Protein AF-A0A842Q4L0-F1 (afdb_monomer_lite)

Foldseek 3Di:
DDDPVRVVCCVQCVDLVNVLVVVVVVVVVPDDLVNVLVVLVCCVDPPVNVVQVPDPCSVVSSVVSNVVSPPPPPPPD

pLDDT: mean 85.95, std 12.96, range [37.16, 96.62]

Structure (mmCIF, N/CA/C/O backbone):
data_AF-A0A842Q4L0-F1
#
_entry.id   AF-A0A842Q4L0-F1
#
loop_
_atom_site.group_PDB
_atom_site.id
_atom_site.type_symbol
_atom_site.label_atom_id
_atom_site.label_alt_id
_atom_site.label_comp_id
_atom_site.label_asym_id
_atom_site.label_entity_id
_atom_site.label_seq_id
_ato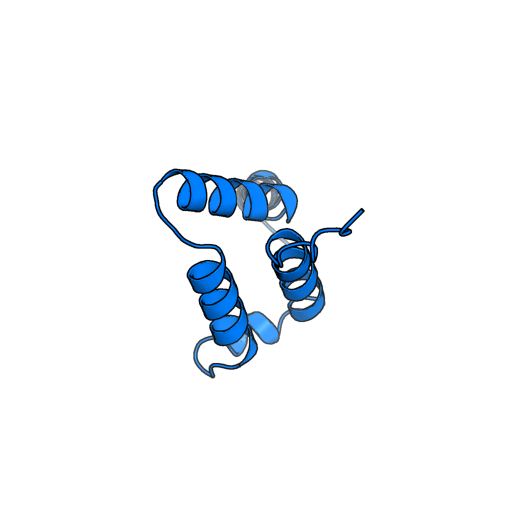m_site.pdbx_PDB_ins_code
_atom_site.Cartn_x
_atom_site.Cartn_y
_atom_site.Cartn_z
_atom_site.occupancy
_atom_site.B_iso_or_equiv
_atom_site.auth_seq_id
_atom_site.auth_comp_id
_atom_site.auth_asym_id
_atom_site.auth_atom_id
_atom_site.pdbx_PDB_model_num
ATOM 1 N N . ASN A 1 1 ? 12.094 -1.017 -21.718 1.00 71.31 1 ASN A N 1
ATOM 2 C CA . ASN A 1 1 ? 13.198 -0.463 -20.900 1.00 71.31 1 ASN A CA 1
ATOM 3 C C . ASN A 1 1 ? 12.683 0.715 -20.094 1.00 71.31 1 ASN A C 1
ATOM 5 O O . ASN A 1 1 ? 12.283 1.692 -20.705 1.00 71.31 1 ASN A O 1
ATOM 9 N N . ALA A 1 2 ? 12.672 0.623 -18.760 1.00 81.12 2 ALA A N 1
ATOM 10 C CA . ALA A 1 2 ? 12.254 1.731 -17.895 1.00 81.12 2 ALA A CA 1
ATOM 11 C C . ALA A 1 2 ? 13.321 2.843 -17.850 1.00 81.12 2 ALA A C 1
ATOM 13 O O . ALA A 1 2 ? 14.523 2.564 -17.742 1.00 81.12 2 ALA A O 1
ATOM 14 N N . SER A 1 3 ? 12.879 4.094 -17.898 1.00 90.88 3 SER A N 1
ATOM 15 C CA . SER A 1 3 ? 13.681 5.304 -17.743 1.00 90.88 3 SER A CA 1
ATOM 16 C C . SER A 1 3 ? 14.341 5.389 -16.362 1.00 90.88 3 SER A C 1
ATOM 18 O O . SER A 1 3 ? 13.947 4.737 -15.390 1.00 90.88 3 SER A O 1
ATOM 20 N N . ALA A 1 4 ? 15.363 6.239 -16.242 1.00 91.56 4 ALA A N 1
ATOM 21 C CA . ALA A 1 4 ? 16.013 6.504 -14.959 1.00 91.56 4 ALA A CA 1
ATOM 22 C C . ALA A 1 4 ? 15.035 7.070 -13.910 1.00 91.56 4 ALA A C 1
ATOM 24 O O . ALA A 1 4 ? 15.183 6.791 -12.719 1.00 91.56 4 ALA A O 1
ATOM 25 N N . TRP A 1 5 ? 14.028 7.833 -14.346 1.00 88.44 5 TRP A N 1
ATOM 26 C CA . TRP A 1 5 ? 12.989 8.365 -13.470 1.00 88.44 5 TRP A CA 1
ATOM 27 C C . TRP A 1 5 ? 12.069 7.254 -12.958 1.00 88.44 5 TRP A C 1
ATOM 29 O O . TRP A 1 5 ? 11.900 7.133 -11.747 1.00 88.44 5 TRP A O 1
ATOM 39 N N . GLU A 1 6 ? 11.585 6.372 -13.838 1.00 82.25 6 GLU A N 1
ATOM 40 C CA . GLU A 1 6 ? 10.755 5.219 -13.452 1.00 82.25 6 GLU A CA 1
ATOM 41 C C . GLU A 1 6 ? 11.501 4.287 -12.490 1.00 82.25 6 GLU A C 1
ATOM 43 O O . GLU A 1 6 ? 10.950 3.868 -11.476 1.00 82.25 6 GLU A O 1
ATOM 48 N N . LYS A 1 7 ? 12.798 4.043 -12.722 1.00 86.81 7 LYS A N 1
ATOM 49 C CA . LYS A 1 7 ? 13.644 3.270 -11.796 1.00 86.81 7 LYS A CA 1
ATOM 50 C C . LYS A 1 7 ? 13.758 3.932 -10.416 1.00 86.81 7 LYS A C 1
ATOM 52 O O . LYS A 1 7 ? 13.714 3.243 -9.395 1.00 86.81 7 LYS A O 1
ATOM 57 N N . ARG A 1 8 ? 13.895 5.264 -10.356 1.00 84.00 8 ARG A N 1
ATOM 58 C CA . ARG A 1 8 ? 13.935 6.020 -9.088 1.00 84.00 8 ARG A CA 1
ATOM 59 C C . ARG A 1 8 ? 12.589 5.987 -8.366 1.00 84.00 8 ARG A C 1
ATOM 61 O O . ARG A 1 8 ? 12.576 5.773 -7.156 1.00 84.00 8 ARG A O 1
ATOM 68 N N . GLN A 1 9 ? 11.484 6.156 -9.089 1.00 78.81 9 GLN A N 1
ATOM 69 C CA . GLN A 1 9 ? 10.131 6.067 -8.537 1.00 78.81 9 GLN A CA 1
ATOM 70 C C . GLN A 1 9 ? 9.847 4.668 -7.998 1.00 78.81 9 GLN A C 1
ATOM 72 O O . GLN A 1 9 ? 9.441 4.530 -6.849 1.00 78.81 9 GLN A O 1
ATOM 77 N N . HIS A 1 10 ? 10.181 3.626 -8.759 1.00 79.19 10 HIS A N 1
ATOM 78 C CA . HIS A 1 10 ? 10.053 2.243 -8.315 1.00 79.19 10 HIS A CA 1
ATOM 79 C C . HIS A 1 10 ? 10.872 1.974 -7.043 1.00 79.19 10 HIS A C 1
ATOM 81 O O . HIS A 1 10 ? 10.381 1.366 -6.099 1.00 79.19 10 HIS A O 1
ATOM 87 N N . LYS A 1 11 ? 12.105 2.489 -6.948 1.00 76.94 11 LYS A N 1
ATOM 88 C CA . LYS A 1 11 ? 12.907 2.375 -5.718 1.00 76.94 11 LYS A CA 1
ATOM 89 C C . LYS A 1 11 ? 12.277 3.114 -4.529 1.00 76.94 11 LYS A C 1
ATOM 91 O O . LYS A 1 11 ? 12.402 2.645 -3.397 1.00 76.94 11 LYS A O 1
ATOM 96 N N . ARG A 1 12 ? 11.657 4.273 -4.772 1.00 69.44 12 ARG A N 1
ATOM 97 C CA . ARG A 1 12 ? 11.102 5.154 -3.734 1.00 69.44 12 ARG A CA 1
ATOM 98 C C . ARG A 1 12 ? 9.706 4.740 -3.270 1.00 69.44 12 ARG A C 1
ATOM 100 O O . ARG A 1 12 ? 9.419 4.910 -2.095 1.00 69.44 12 ARG A O 1
ATOM 107 N N . TYR A 1 13 ? 8.881 4.161 -4.134 1.00 67.75 13 TYR A N 1
ATOM 108 C CA . TYR A 1 13 ? 7.474 3.857 -3.838 1.00 67.75 13 TYR A CA 1
ATOM 109 C C . TYR A 1 13 ? 7.090 2.400 -4.108 1.00 67.75 13 TYR A C 1
ATOM 111 O O . TYR A 1 13 ? 6.175 1.891 -3.480 1.00 67.75 13 TYR A O 1
ATOM 119 N N . GLY A 1 14 ? 7.818 1.693 -4.974 1.00 71.69 14 GLY A N 1
ATOM 120 C CA . GLY A 1 14 ? 7.498 0.315 -5.368 1.00 71.69 14 GLY A CA 1
ATOM 121 C C . GLY A 1 14 ? 7.825 -0.753 -4.321 1.00 71.69 14 GLY A C 1
ATOM 122 O O . GLY A 1 14 ? 7.594 -1.932 -4.567 1.00 71.69 14 GLY A O 1
ATOM 123 N N . LYS A 1 15 ? 8.373 -0.373 -3.159 1.00 84.50 15 LYS A N 1
ATOM 124 C CA . LYS A 1 15 ? 8.594 -1.303 -2.045 1.00 84.5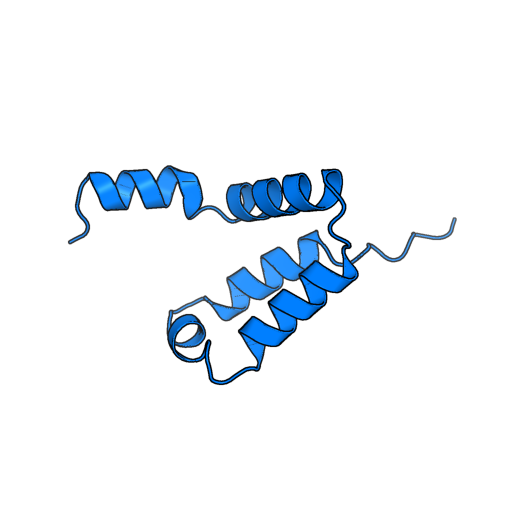0 15 LYS A CA 1
ATOM 125 C C . LYS A 1 15 ? 7.358 -1.357 -1.155 1.00 84.50 15 LYS A C 1
ATOM 127 O O . LYS A 1 15 ? 6.878 -0.314 -0.714 1.00 84.50 15 LYS A O 1
ATOM 132 N N . ILE A 1 16 ? 6.935 -2.568 -0.801 1.00 87.12 16 ILE A N 1
ATOM 133 C CA . ILE A 1 16 ? 5.811 -2.826 0.115 1.00 87.12 16 ILE A CA 1
ATOM 134 C C . ILE A 1 16 ? 5.984 -2.071 1.432 1.00 87.12 16 ILE A C 1
ATOM 136 O O . ILE A 1 16 ? 5.065 -1.405 1.884 1.00 87.12 16 ILE A O 1
ATOM 140 N N . THR A 1 17 ? 7.200 -2.033 1.976 1.00 87.00 17 THR A N 1
ATOM 141 C CA . THR A 1 17 ? 7.509 -1.277 3.200 1.00 87.00 17 THR A CA 1
ATOM 142 C C . THR A 1 17 ? 7.189 0.214 3.109 1.00 87.00 17 THR A C 1
ATOM 144 O O . THR A 1 17 ? 6.813 0.819 4.108 1.00 87.00 17 THR A O 1
ATOM 147 N N . ASN A 1 18 ? 7.327 0.828 1.933 1.00 88.25 18 ASN A N 1
ATOM 148 C CA . ASN A 1 18 ? 6.972 2.233 1.747 1.00 88.25 18 ASN A CA 1
ATOM 149 C C . ASN A 1 18 ? 5.459 2.406 1.590 1.00 88.25 18 ASN A C 1
ATOM 151 O O . ASN A 1 18 ? 4.924 3.384 2.094 1.00 88.25 18 ASN A O 1
ATOM 155 N N . THR A 1 19 ? 4.784 1.436 0.966 1.00 88.88 19 THR A N 1
ATOM 156 C CA . THR A 1 19 ? 3.315 1.396 0.898 1.00 88.88 19 THR A CA 1
ATOM 157 C C . THR A 1 19 ? 2.715 1.278 2.300 1.00 88.88 19 THR A C 1
ATOM 159 O O . THR A 1 19 ? 1.887 2.105 2.668 1.00 88.88 19 THR A O 1
ATOM 162 N N . CYS A 1 20 ? 3.200 0.339 3.123 1.00 91.81 20 CYS A N 1
ATOM 163 C CA . CYS A 1 20 ? 2.748 0.196 4.508 1.00 91.81 20 CYS A CA 1
ATOM 164 C C . CYS A 1 20 ? 2.993 1.476 5.319 1.00 91.81 20 CYS A C 1
ATOM 166 O O . CYS A 1 20 ? 2.083 1.947 5.983 1.00 91.81 20 CYS A O 1
ATOM 168 N N . ARG A 1 21 ? 4.165 2.118 5.193 1.00 92.56 21 ARG A N 1
ATOM 169 C CA . ARG A 1 21 ? 4.437 3.392 5.889 1.00 92.56 21 ARG A CA 1
ATOM 170 C C . ARG A 1 21 ? 3.485 4.524 5.507 1.00 92.56 21 ARG A C 1
ATOM 172 O O . ARG A 1 21 ? 3.190 5.361 6.355 1.00 92.56 21 ARG A O 1
ATOM 179 N N . SER A 1 22 ? 3.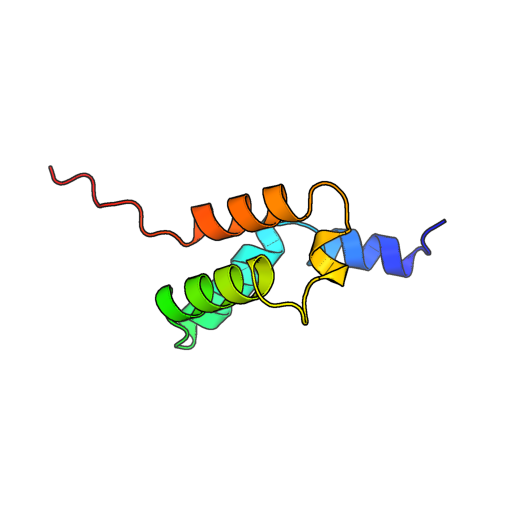077 4.604 4.242 1.00 91.81 22 SER A N 1
ATOM 180 C CA . SER A 1 22 ? 2.095 5.600 3.805 1.00 91.81 22 SER A CA 1
ATOM 181 C C . SER A 1 22 ? 0.736 5.335 4.445 1.00 91.81 22 SER A C 1
ATOM 183 O O . SER A 1 22 ? 0.156 6.247 5.016 1.00 91.81 22 SER A O 1
ATOM 185 N N . ILE A 1 23 ? 0.292 4.079 4.450 1.00 93.69 23 ILE A N 1
ATOM 186 C CA . ILE A 1 23 ? -0.962 3.690 5.101 1.00 93.69 23 ILE A CA 1
ATOM 187 C C . ILE A 1 23 ? -0.891 3.923 6.622 1.00 93.69 23 ILE A C 1
ATOM 189 O O . ILE A 1 23 ? -1.823 4.471 7.195 1.00 93.69 23 ILE A O 1
ATOM 193 N N .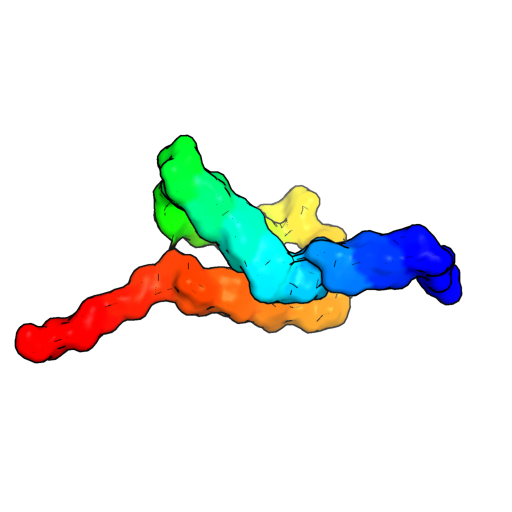 ASP A 1 24 ? 0.229 3.605 7.281 1.00 94.69 24 ASP A N 1
ATOM 194 C CA . ASP A 1 24 ? 0.445 3.899 8.708 1.00 94.69 24 ASP A CA 1
ATOM 195 C C . ASP A 1 24 ? 0.322 5.393 9.018 1.00 94.69 24 ASP A C 1
ATOM 197 O O . ASP A 1 24 ? -0.136 5.783 10.092 1.00 94.69 24 ASP A O 1
ATOM 201 N N . TYR A 1 25 ? 0.801 6.242 8.107 1.00 95.81 25 TYR A N 1
ATOM 202 C CA . TYR A 1 25 ? 0.669 7.684 8.243 1.00 95.81 25 TYR A CA 1
ATOM 203 C C . TYR A 1 25 ? -0.804 8.092 8.176 1.00 95.81 25 TYR A C 1
ATOM 205 O O . TYR A 1 25 ? -1.271 8.801 9.062 1.00 95.81 25 TYR A O 1
ATOM 213 N N . ASP A 1 26 ? -1.550 7.574 7.204 1.00 95.38 26 ASP A N 1
ATOM 214 C CA . ASP A 1 26 ? -2.986 7.834 7.087 1.00 95.38 26 ASP A CA 1
ATOM 215 C C . ASP A 1 26 ? -3.751 7.339 8.326 1.00 95.38 26 ASP A C 1
ATOM 217 O O . ASP A 1 26 ? -4.608 8.052 8.853 1.00 95.38 26 ASP A O 1
ATOM 221 N N . ILE A 1 27 ? -3.374 6.175 8.873 1.00 95.06 27 ILE A N 1
ATOM 222 C CA . ILE A 1 27 ? -3.947 5.643 10.117 1.00 95.06 27 ILE A CA 1
ATOM 223 C C . ILE A 1 27 ? -3.684 6.583 11.296 1.00 95.06 27 ILE A C 1
ATOM 225 O O . ILE A 1 27 ? -4.595 6.914 12.055 1.00 95.06 27 ILE A O 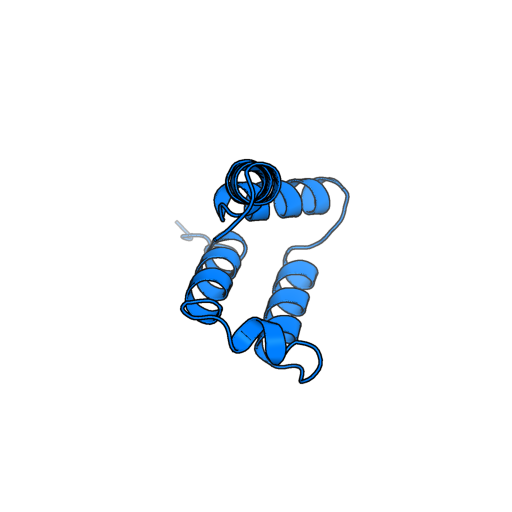1
ATOM 229 N N . LYS A 1 28 ? -2.453 7.093 11.432 1.00 95.38 28 LYS A N 1
ATOM 230 C CA . LYS A 1 28 ? -2.117 8.102 12.456 1.00 95.38 28 LYS A CA 1
ATOM 231 C C . LYS A 1 28 ? -2.940 9.383 12.322 1.00 95.38 28 LYS A C 1
ATOM 233 O O . LYS A 1 28 ? -3.097 10.098 13.309 1.00 95.38 28 LYS A O 1
ATOM 238 N N . HIS A 1 29 ? -3.443 9.673 11.126 1.00 96.62 29 HIS A N 1
ATOM 239 C CA . HIS A 1 29 ? -4.243 10.854 10.822 1.00 96.62 29 HIS A CA 1
ATOM 240 C C . HIS A 1 29 ? -5.756 10.594 10.785 1.00 96.62 29 HIS A C 1
ATOM 242 O O . HIS A 1 29 ? -6.511 11.500 10.437 1.00 96.62 29 HIS A O 1
ATOM 248 N N . GLY A 1 30 ? -6.207 9.415 11.227 1.00 94.31 30 GLY A N 1
ATOM 249 C CA . GLY A 1 30 ? -7.621 9.126 11.478 1.00 94.31 30 GLY A CA 1
ATOM 250 C C . GLY A 1 30 ? -8.238 8.063 10.576 1.00 94.31 30 GLY A C 1
ATOM 251 O O . GLY A 1 30 ? -9.414 7.763 10.755 1.00 94.31 30 GLY A O 1
ATOM 252 N N . VAL A 1 31 ? -7.475 7.477 9.649 1.00 96.12 31 VAL A N 1
ATOM 253 C CA . VAL A 1 31 ? -7.938 6.303 8.898 1.00 96.12 31 VAL A CA 1
ATOM 254 C C . VAL A 1 31 ? -7.952 5.075 9.810 1.00 96.12 31 VAL A C 1
ATO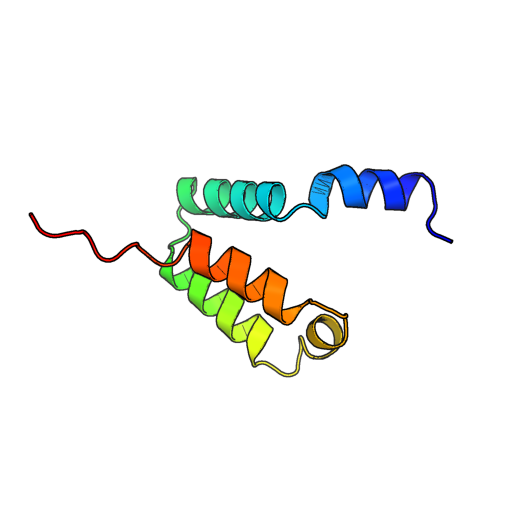M 256 O O . VAL A 1 31 ? -7.055 4.854 10.622 1.00 96.12 31 VAL A O 1
ATOM 259 N N . THR A 1 32 ? -8.981 4.251 9.687 1.00 94.12 32 THR A N 1
ATOM 260 C CA . THR A 1 32 ? -9.126 3.018 10.465 1.00 94.12 32 THR A CA 1
ATOM 261 C C . THR A 1 32 ? -8.542 1.812 9.730 1.00 94.12 32 THR A C 1
ATOM 263 O O . THR A 1 32 ? -8.472 1.779 8.499 1.00 94.12 32 THR A O 1
ATOM 266 N N . ASN A 1 33 ? -8.145 0.774 10.475 1.00 92.00 33 ASN A N 1
ATOM 267 C CA . ASN A 1 33 ? -7.696 -0.479 9.857 1.00 92.00 33 ASN A CA 1
ATOM 268 C C . ASN A 1 33 ? -8.821 -1.116 9.026 1.00 92.00 33 ASN A C 1
ATOM 270 O O . ASN A 1 33 ? -8.565 -1.688 7.971 1.00 92.00 33 ASN A O 1
ATOM 274 N N . GLU A 1 34 ? -10.075 -0.979 9.457 1.00 93.81 34 GLU A N 1
ATOM 275 C CA . GLU A 1 34 ? -11.251 -1.464 8.739 1.00 93.81 34 GLU A CA 1
ATOM 276 C C . GLU A 1 34 ? -11.409 -0.793 7.366 1.00 93.81 34 GLU A C 1
ATOM 278 O O . GLU A 1 34 ? -11.689 -1.474 6.377 1.00 93.81 34 GLU A O 1
ATOM 283 N N . GLU A 1 35 ? -11.189 0.522 7.273 1.00 95.06 35 GLU A N 1
ATOM 284 C CA . GLU A 1 35 ? -11.211 1.255 6.000 1.00 95.06 35 GLU A CA 1
ATOM 285 C C . GLU A 1 35 ? -10.090 0.806 5.062 1.00 95.06 35 GLU A C 1
ATOM 287 O O . GLU A 1 35 ? -10.332 0.596 3.869 1.00 95.06 35 GLU A O 1
ATOM 292 N N . VAL A 1 36 ? -8.885 0.591 5.599 1.00 94.75 36 VAL A N 1
ATOM 293 C CA . VAL A 1 36 ? -7.754 0.047 4.835 1.00 94.75 36 VAL A CA 1
ATOM 294 C C . VAL A 1 36 ? -8.102 -1.334 4.286 1.00 94.75 36 VAL A C 1
ATOM 296 O O . VAL A 1 36 ? -7.993 -1.565 3.082 1.00 94.75 36 VAL A O 1
ATOM 299 N N . LEU A 1 37 ? -8.575 -2.250 5.133 1.00 94.38 37 LEU A N 1
ATOM 300 C CA . LEU A 1 37 ? -8.939 -3.609 4.721 1.00 94.38 37 LEU A CA 1
ATOM 301 C C . LEU A 1 37 ? -10.083 -3.606 3.696 1.00 94.38 37 LEU A C 1
ATOM 303 O O . LEU A 1 37 ? -10.028 -4.337 2.706 1.00 94.38 37 LEU A O 1
ATOM 307 N N . SER A 1 38 ? -11.083 -2.740 3.874 1.00 94.94 38 SER A N 1
ATOM 308 C CA . SER A 1 38 ? -12.179 -2.553 2.917 1.00 94.94 38 SER A CA 1
ATOM 309 C C . SER A 1 38 ? -11.671 -2.080 1.551 1.00 94.94 38 SER A C 1
ATOM 311 O O . SER A 1 38 ? -12.077 -2.608 0.510 1.00 94.94 38 SER A O 1
ATOM 313 N N . LEU A 1 39 ? -10.717 -1.143 1.529 1.00 94.56 39 LEU A N 1
ATOM 314 C CA . LEU A 1 39 ? -10.068 -0.699 0.298 1.00 94.56 39 LEU A CA 1
ATOM 315 C C . LEU A 1 39 ? -9.300 -1.841 -0.378 1.00 94.56 39 LEU A C 1
ATOM 317 O O . LEU A 1 39 ? -9.464 -2.043 -1.582 1.00 94.56 39 LEU A O 1
ATOM 321 N N . LEU A 1 40 ? -8.499 -2.606 0.370 1.00 93.62 40 LEU A N 1
ATOM 322 C CA . LEU A 1 40 ? -7.742 -3.739 -0.175 1.00 93.62 40 LEU A CA 1
ATOM 323 C C . LEU A 1 40 ? -8.681 -4.798 -0.773 1.00 93.62 40 LEU A C 1
ATOM 325 O O . LEU A 1 40 ? -8.458 -5.262 -1.892 1.00 93.62 40 LEU A O 1
ATOM 329 N N . GLN A 1 41 ? -9.793 -5.105 -0.100 1.00 93.81 41 GLN A N 1
ATOM 330 C CA . GLN A 1 41 ? -10.836 -5.998 -0.617 1.00 93.81 41 GLN A CA 1
ATOM 331 C C . GLN A 1 41 ? -11.514 -5.441 -1.873 1.00 93.81 41 GLN A C 1
ATOM 333 O O . GLN A 1 41 ? -11.799 -6.181 -2.820 1.00 93.81 41 GLN A O 1
ATOM 338 N N . LYS A 1 42 ? -11.738 -4.126 -1.936 1.00 94.81 42 LYS A N 1
ATOM 339 C CA . LYS A 1 42 ? -12.269 -3.475 -3.135 1.00 94.81 42 LYS A CA 1
ATOM 340 C C . LYS A 1 42 ? -11.292 -3.582 -4.305 1.00 94.81 42 LYS A C 1
ATOM 342 O O . LYS A 1 42 ? -11.720 -3.937 -5.399 1.00 94.81 42 LYS A O 1
ATOM 347 N N . VAL A 1 43 ? -9.997 -3.346 -4.089 1.00 93.12 43 VAL A N 1
ATOM 348 C CA . VAL A 1 43 ? -8.951 -3.535 -5.112 1.00 93.12 43 VAL A CA 1
ATOM 349 C C . VAL A 1 43 ? -8.902 -4.992 -5.577 1.00 93.12 43 VAL A C 1
ATOM 351 O O . VAL A 1 43 ? -8.777 -5.264 -6.771 1.00 93.12 43 VAL A O 1
ATOM 354 N N . ARG A 1 44 ? -9.077 -5.939 -4.650 1.00 93.00 44 ARG A N 1
ATOM 355 C CA . ARG A 1 44 ? -9.067 -7.373 -4.944 1.00 93.00 44 ARG A CA 1
ATOM 356 C C . ARG A 1 44 ? -10.236 -7.819 -5.810 1.00 93.00 44 ARG A C 1
ATOM 358 O O . ARG A 1 44 ? -10.037 -8.643 -6.698 1.00 93.00 44 ARG A O 1
ATOM 365 N N . ASN A 1 45 ? -11.433 -7.274 -5.596 1.00 92.94 45 ASN A N 1
ATOM 366 C CA . ASN A 1 45 ? -12.665 -7.837 -6.158 1.00 92.94 45 ASN A CA 1
ATOM 367 C C . ASN A 1 45 ? -13.338 -6.942 -7.208 1.00 92.94 45 ASN A C 1
ATOM 369 O O . ASN A 1 45 ? -13.874 -7.446 -8.195 1.00 92.94 45 ASN A O 1
ATOM 373 N N . HIS A 1 46 ? -13.257 -5.620 -7.081 1.00 95.19 46 HIS A N 1
ATOM 374 C CA . HIS A 1 46 ? -14.007 -4.699 -7.933 1.00 95.19 46 HIS A CA 1
ATOM 375 C C . HIS A 1 46 ? -13.423 -4.604 -9.354 1.00 95.19 46 HIS A C 1
ATOM 377 O O . HIS A 1 46 ? -12.212 -4.498 -9.551 1.00 95.19 46 HIS A O 1
ATOM 383 N N . SER A 1 47 ? -14.291 -4.612 -10.368 1.00 92.88 47 SER A N 1
ATOM 384 C CA . SER A 1 47 ? -13.910 -4.633 -11.792 1.00 92.88 47 SER A CA 1
ATOM 385 C C . SER A 1 47 ? -13.082 -3.420 -12.225 1.00 92.88 47 SER A C 1
ATOM 387 O O . SER A 1 47 ? -12.202 -3.560 -13.071 1.00 92.88 47 SER A O 1
ATOM 389 N N . SER A 1 48 ? -13.291 -2.255 -11.603 1.00 93.69 48 SER A N 1
ATOM 390 C CA . SER A 1 48 ? -12.496 -1.038 -11.852 1.00 93.69 48 SER A CA 1
ATOM 391 C C . SER A 1 48 ? -10.997 -1.194 -11.582 1.00 93.69 48 SER A C 1
ATOM 393 O O . SER A 1 48 ? -10.220 -0.387 -12.077 1.00 93.69 48 SER A O 1
ATOM 395 N N . PHE A 1 49 ? -10.585 -2.212 -10.820 1.00 90.75 49 PHE A N 1
ATOM 396 C CA . PHE A 1 49 ? -9.177 -2.502 -10.529 1.00 90.75 49 PHE A CA 1
ATOM 397 C C . PHE A 1 49 ? -8.666 -3.751 -11.258 1.00 90.75 49 PHE A C 1
ATOM 399 O O . PHE A 1 49 ? -7.583 -4.241 -10.952 1.00 90.75 49 PHE A O 1
ATOM 406 N N . SER A 1 50 ? -9.424 -4.273 -12.228 1.00 90.00 50 SER A N 1
ATOM 407 C CA . SER A 1 50 ? -9.044 -5.458 -13.010 1.00 90.00 50 SER A CA 1
ATOM 408 C C . SER A 1 50 ? -7.646 -5.348 -13.615 1.00 90.00 50 SER A C 1
ATOM 410 O O . SER A 1 50 ? -6.847 -6.258 -13.415 1.00 90.00 50 SER A O 1
ATOM 412 N N . SER A 1 51 ? -7.315 -4.203 -14.210 1.00 91.06 51 SER A N 1
ATOM 413 C CA . SER A 1 51 ? -5.996 -3.933 -14.795 1.00 91.06 51 SER A CA 1
ATOM 414 C C . SER A 1 51 ? -4.841 -3.976 -13.787 1.00 91.06 51 SER A C 1
ATOM 416 O O . SER A 1 51 ? -3.717 -4.316 -14.144 1.00 91.06 51 SER A O 1
ATOM 418 N N . LEU A 1 52 ? -5.085 -3.677 -12.505 1.00 85.94 52 LEU A N 1
ATOM 419 C CA . LEU A 1 52 ? -4.054 -3.797 -11.467 1.00 85.94 52 LEU A CA 1
ATOM 420 C C . LEU A 1 52 ? -3.741 -5.261 -11.138 1.00 85.94 52 LEU A C 1
ATOM 422 O O . LEU A 1 52 ? -2.604 -5.568 -10.778 1.00 85.94 52 LEU A O 1
ATOM 426 N N . ARG A 1 53 ? -4.736 -6.147 -11.283 1.00 89.44 53 ARG A N 1
ATOM 427 C CA . ARG A 1 53 ? -4.639 -7.591 -11.012 1.00 89.44 53 ARG A CA 1
ATOM 428 C C . ARG A 1 53 ? -3.990 -8.374 -12.154 1.00 89.44 53 ARG A C 1
ATOM 430 O O . ARG A 1 53 ? -3.504 -9.474 -11.928 1.00 89.44 53 ARG A O 1
ATOM 437 N N . GLU A 1 54 ? -3.964 -7.812 -13.361 1.00 88.00 54 GLU A N 1
ATOM 438 C CA . GLU A 1 54 ? -3.302 -8.414 -14.529 1.00 88.00 54 GLU A CA 1
ATOM 439 C C . GLU A 1 54 ? -1.775 -8.479 -14.379 1.00 88.00 54 GLU A C 1
ATOM 441 O O . GLU A 1 54 ? -1.122 -9.310 -15.007 1.00 88.00 54 GLU A O 1
ATOM 446 N N . ASN A 1 55 ? -1.194 -7.634 -13.522 1.00 86.31 55 ASN A N 1
ATOM 447 C CA . ASN A 1 55 ? 0.236 -7.674 -13.246 1.00 86.31 55 ASN A CA 1
ATOM 448 C C . ASN A 1 55 ? 0.620 -8.931 -12.455 1.00 86.31 55 ASN A C 1
ATOM 450 O O . ASN A 1 55 ? 0.021 -9.244 -11.421 1.00 86.31 55 ASN A O 1
ATOM 454 N N . GLU A 1 56 ? 1.697 -9.584 -12.884 1.00 87.19 56 GLU A N 1
ATOM 455 C CA . GLU A 1 56 ? 2.278 -10.726 -12.179 1.00 87.19 56 GLU A CA 1
ATOM 456 C C . GLU A 1 56 ? 2.633 -10.362 -10.722 1.00 87.19 56 GLU A C 1
ATOM 458 O O . GLU A 1 56 ? 3.112 -9.258 -10.413 1.00 87.19 56 GLU A O 1
ATOM 463 N N . GLY A 1 57 ? 2.305 -11.270 -9.798 1.00 86.12 57 GLY A N 1
ATOM 464 C CA . GLY A 1 57 ? 2.516 -11.089 -8.358 1.00 86.12 57 GLY A CA 1
ATOM 465 C C . GLY A 1 57 ? 1.737 -9.920 -7.736 1.00 86.12 57 GLY A C 1
ATOM 466 O O . GLY A 1 57 ? 2.060 -9.481 -6.634 1.00 86.12 57 GLY A O 1
ATOM 467 N N . SER A 1 58 ? 0.748 -9.338 -8.423 1.00 88.62 58 SER A N 1
ATOM 468 C CA . SER A 1 58 ? -0.079 -8.251 -7.868 1.00 88.62 58 SER A CA 1
ATOM 469 C C . SER A 1 58 ? -0.906 -8.715 -6.666 1.00 88.62 58 SER A C 1
ATOM 471 O O . SER A 1 58 ? -0.945 -8.027 -5.648 1.00 88.62 58 SER A O 1
ATOM 473 N N . ILE A 1 59 ? -1.505 -9.905 -6.761 1.00 90.44 59 ILE A N 1
ATOM 474 C CA . ILE A 1 59 ? -2.315 -10.512 -5.699 1.00 90.44 59 ILE A CA 1
ATOM 475 C C . ILE A 1 59 ? -1.466 -10.861 -4.472 1.00 90.44 59 ILE A C 1
ATOM 477 O O . ILE A 1 59 ? -1.850 -10.518 -3.359 1.00 90.44 59 ILE A O 1
ATOM 481 N N . GLU A 1 60 ? -0.288 -11.459 -4.662 1.00 90.62 60 GLU A N 1
ATOM 482 C CA . GLU A 1 60 ? 0.632 -11.801 -3.566 1.00 90.62 60 GLU A CA 1
ATOM 483 C C . GLU A 1 60 ? 1.085 -10.556 -2.794 1.00 90.62 60 GLU A C 1
ATOM 485 O O . GLU A 1 60 ? 1.066 -10.529 -1.564 1.00 90.62 60 GLU A O 1
ATOM 490 N N . ARG A 1 61 ? 1.425 -9.477 -3.512 1.00 90.44 61 ARG A N 1
ATOM 491 C CA . ARG A 1 61 ? 1.787 -8.195 -2.890 1.00 90.44 61 ARG A CA 1
ATOM 492 C C . ARG A 1 61 ? 0.612 -7.569 -2.144 1.00 90.44 61 ARG A C 1
ATOM 494 O O . ARG A 1 61 ? 0.813 -6.988 -1.081 1.00 90.44 61 ARG A O 1
ATOM 501 N N . LEU A 1 62 ? -0.603 -7.685 -2.683 1.00 91.56 62 LEU A N 1
ATOM 502 C CA . LEU A 1 62 ? -1.814 -7.209 -2.017 1.00 91.56 62 LEU A CA 1
ATOM 503 C C . LEU A 1 62 ? -2.059 -7.972 -0.704 1.00 91.56 62 LEU A C 1
ATOM 505 O O . LEU A 1 62 ? -2.373 -7.350 0.306 1.00 91.56 62 LEU A O 1
ATOM 509 N N . GLU A 1 63 ? -1.848 -9.291 -0.694 1.00 91.12 63 GLU A N 1
ATOM 510 C CA . GLU A 1 63 ? -1.926 -10.117 0.519 1.00 91.12 63 GLU A CA 1
ATOM 511 C C . GLU A 1 63 ? -0.857 -9.767 1.554 1.00 91.12 63 GLU A C 1
ATOM 513 O O . GLU A 1 63 ? -1.127 -9.813 2.752 1.00 91.12 63 GLU A O 1
ATOM 518 N N . GLU A 1 64 ? 0.359 -9.436 1.122 1.00 90.94 64 GLU A N 1
ATOM 519 C CA . GLU A 1 64 ? 1.427 -9.016 2.033 1.00 90.94 64 GLU A CA 1
ATOM 520 C C . GLU A 1 64 ? 1.068 -7.706 2.747 1.00 90.94 64 GLU A C 1
ATOM 522 O O . GLU A 1 64 ? 1.256 -7.596 3.960 1.00 90.94 64 GLU A O 1
ATOM 527 N N . VAL A 1 65 ? 0.481 -6.748 2.021 1.00 92.06 65 VAL A N 1
ATOM 528 C CA . VAL A 1 65 ? -0.047 -5.510 2.614 1.00 92.06 65 VAL A CA 1
ATOM 529 C C . VAL A 1 65 ? -1.207 -5.823 3.560 1.00 92.06 65 VAL A C 1
ATOM 531 O O . VAL A 1 65 ? -1.215 -5.338 4.686 1.00 92.06 65 VAL A O 1
ATOM 534 N N . GLU A 1 66 ? -2.155 -6.672 3.158 1.00 92.56 66 GLU A N 1
ATOM 535 C CA . GLU A 1 66 ? -3.293 -7.059 4.003 1.00 92.56 66 GLU A CA 1
ATOM 536 C C . GLU A 1 66 ? -2.822 -7.690 5.323 1.00 92.56 66 GLU A C 1
ATOM 538 O O . GLU A 1 66 ? -3.234 -7.250 6.393 1.00 92.56 66 GLU A O 1
ATOM 543 N N . LYS A 1 67 ? -1.866 -8.628 5.284 1.00 91.56 67 LYS A N 1
ATOM 544 C CA . LYS A 1 67 ? -1.277 -9.257 6.484 1.00 91.56 67 LYS A CA 1
ATOM 545 C C . LYS A 1 67 ? -0.630 -8.262 7.447 1.00 91.56 67 LYS A C 1
ATOM 547 O O . LYS A 1 67 ? -0.587 -8.544 8.641 1.00 91.56 67 LYS A O 1
ATOM 552 N N . TYR A 1 68 ? -0.114 -7.141 6.947 1.00 90.88 68 TYR A N 1
ATOM 553 C CA . TYR A 1 68 ? 0.486 -6.102 7.782 1.00 90.88 68 TYR A CA 1
ATOM 554 C C . TYR A 1 68 ? -0.562 -5.362 8.629 1.00 90.88 68 TYR A C 1
ATOM 556 O O . TYR A 1 68 ? -0.283 -5.015 9.774 1.00 90.88 68 TYR A O 1
ATOM 564 N N . PHE A 1 69 ? -1.762 -5.147 8.079 1.00 90.12 69 PHE A N 1
ATOM 565 C CA . PHE A 1 69 ? -2.837 -4.366 8.710 1.00 90.12 69 PHE A CA 1
ATOM 566 C C . PHE A 1 69 ? -3.942 -5.214 9.340 1.00 90.12 69 PHE A C 1
ATOM 568 O O . PHE A 1 69 ? -4.749 -4.696 10.111 1.00 90.12 69 PHE A O 1
ATOM 575 N N . VAL A 1 70 ? -3.992 -6.517 9.051 1.00 87.81 70 VAL A N 1
ATOM 576 C CA . VAL A 1 70 ? -4.853 -7.440 9.792 1.00 87.81 70 VAL A CA 1
ATOM 577 C C . VAL A 1 70 ? -4.400 -7.426 11.255 1.00 87.81 70 VAL A C 1
ATOM 579 O O . VAL A 1 70 ? -3.245 -7.765 11.533 1.00 87.81 70 VAL A O 1
ATOM 582 N N . PRO A 1 71 ? -5.281 -7.068 12.208 1.00 71.81 71 PRO A N 1
ATOM 583 C CA . PRO A 1 71 ? -4.931 -7.108 13.615 1.00 71.81 71 PRO A CA 1
ATOM 584 C C . PRO A 1 71 ? -4.460 -8.521 13.946 1.00 71.81 71 PRO A C 1
ATOM 586 O O . PRO A 1 71 ? -5.200 -9.490 13.738 1.00 71.81 71 PRO A O 1
ATOM 589 N N . SER A 1 72 ? -3.236 -8.669 14.464 1.00 61.19 72 SER A N 1
ATOM 590 C CA . SER A 1 72 ? -2.856 -9.939 15.071 1.00 61.19 72 SER A CA 1
ATOM 591 C C . SER A 1 72 ? -3.888 -10.183 16.160 1.00 61.19 72 SER A C 1
ATOM 593 O O . SER A 1 72 ? -3.959 -9.376 17.091 1.00 61.19 72 SER A O 1
ATOM 595 N N . LYS A 1 73 ? -4.722 -11.227 16.035 1.00 53.31 73 LYS A N 1
ATOM 596 C CA . LYS A 1 73 ? -5.578 -11.637 17.150 1.00 53.31 73 LYS A CA 1
ATOM 597 C C . LYS A 1 73 ? -4.663 -11.692 18.359 1.00 53.31 73 LYS A C 1
ATOM 599 O O . LYS A 1 73 ? -3.698 -12.459 18.335 1.00 53.31 73 LYS A O 1
ATOM 604 N N . SER A 1 74 ? -4.903 -10.811 19.329 1.00 45.09 74 SER A N 1
ATOM 605 C CA . SER A 1 74 ? -4.115 -10.735 20.546 1.00 45.09 74 SER A CA 1
ATOM 606 C C . SER A 1 74 ? -3.895 -12.161 21.019 1.00 45.09 74 SER A C 1
ATOM 608 O O . SER A 1 74 ? -4.864 -12.907 21.185 1.00 45.09 74 SER A O 1
ATOM 610 N N . LYS A 1 75 ? -2.632 -12.576 21.168 1.00 46.16 75 LYS A N 1
ATOM 611 C CA . LYS A 1 75 ? -2.337 -13.735 22.002 1.00 46.16 75 LYS A CA 1
ATOM 612 C C . LYS A 1 75 ? -2.839 -13.343 23.385 1.00 46.16 75 LYS A C 1
ATOM 614 O O . LYS A 1 75 ? -2.152 -12.623 24.097 1.00 46.16 75 LYS A O 1
ATOM 619 N N . GLY A 1 76 ? -4.078 -13.722 23.689 1.00 44.38 76 GLY A N 1
ATOM 620 C CA . GLY A 1 76 ? -4.602 -13.696 25.039 1.00 44.38 76 GLY A CA 1
ATOM 621 C C . GLY A 1 76 ? -3.708 -14.613 25.853 1.00 44.38 76 GLY A C 1
ATOM 622 O O . GLY A 1 76 ? -3.675 -15.817 25.594 1.00 44.38 76 GLY A O 1
ATOM 623 N N . TRP A 1 77 ? -2.907 -14.008 26.719 1.00 37.16 77 TRP A N 1
ATOM 624 C CA . TRP A 1 77 ? -2.249 -14.651 27.844 1.00 37.16 77 TRP A CA 1
ATOM 625 C C . TRP A 1 77 ? -2.934 -14.117 29.094 1.00 37.16 77 TRP A C 1
ATOM 627 O O . TRP A 1 77 ? -3.156 -12.884 29.137 1.00 37.16 77 TRP A O 1
#

Radius of gyration: 14.67 Å; chains: 1; bounding box: 30×26×49 Å

Secondary structure (DSSP, 8-state):
---HHHHHHHHHHSSHHHHHHHHHHHHHTT--HHHHHHHHHHHHH-GGGHHHHTSTTHHHHHHHHHHHHS-------

Sequence (77 aa):
NASAWEKRQHKRYGKITNTCRSIDYDIKHGVTNEEVLSLLQKVRNHSSFSSLRENEGSIERLEEVEKYFVPSKSKGW